Protein AF-A0AB37ZXE0-F1 (afdb_monomer)

Radius of gyration: 13.11 Å; Cα contacts (8 Å, |Δi|>4): 111; chains: 1; bounding box: 29×26×39 Å

Nearest PDB structures (foldseek):
  5vge-assembly1_A  TM=5.105E-01  e=2.303E+00  Homo sapiens
  2zok-assembly6_G  TM=4.308E-01  e=1.177E+00  Mus musculus
  3pqy-assembly2_F  TM=3.480E-01  e=6.795E-01  Mus musculus
  7jwj-assembly1_A  TM=3.455E-01  e=9.220E-01  Mus musculus
  3roo-assembly2_C  TM=4.225E-01  e=3.753E+00  Mus musculus

Structure (mmCIF, N/CA/C/O backbone):
data_AF-A0AB37ZXE0-F1
#
_entry.id   AF-A0AB37ZXE0-F1
#
loop_
_atom_site.group_PDB
_atom_site.id
_atom_site.type_symbol
_atom_site.label_atom_id
_atom_site.label_alt_id
_atom_site.label_comp_id
_atom_site.label_asym_id
_atom_site.label_entity_id
_atom_site.label_seq_id
_atom_site.pdbx_PDB_ins_code
_atom_site.Cartn_x
_atom_site.Cartn_y
_atom_site.Cartn_z
_atom_site.occupancy
_atom_site.B_iso_or_equiv
_atom_site.auth_seq_id
_atom_site.auth_comp_id
_atom_site.auth_asym_id
_atom_site.auth_atom_id
_atom_site.pdbx_PDB_model_num
ATOM 1 N N . MET A 1 1 ? 3.634 -15.099 0.162 1.00 49.84 1 MET A N 1
ATOM 2 C CA . MET A 1 1 ? 4.195 -14.928 -1.199 1.00 49.84 1 MET A CA 1
ATOM 3 C C . MET A 1 1 ? 5.399 -14.005 -1.098 1.00 49.84 1 MET A C 1
ATOM 5 O O . MET A 1 1 ? 5.406 -13.164 -0.211 1.00 49.84 1 MET A O 1
ATOM 9 N N . LYS A 1 2 ? 6.434 -14.200 -1.919 1.00 58.88 2 LYS A N 1
ATOM 10 C CA . LYS A 1 2 ? 7.607 -13.314 -1.947 1.00 58.88 2 LYS A CA 1
ATOM 11 C C . LYS A 1 2 ? 7.300 -12.153 -2.895 1.00 58.88 2 LYS A C 1
ATOM 13 O O . LYS A 1 2 ? 6.917 -12.424 -4.030 1.00 58.88 2 LYS A O 1
ATOM 18 N N . ASN A 1 3 ? 7.448 -10.912 -2.437 1.00 70.19 3 ASN A N 1
ATOM 19 C CA . ASN A 1 3 ? 7.199 -9.737 -3.275 1.00 70.19 3 ASN A CA 1
ATOM 20 C C . ASN A 1 3 ? 8.239 -9.675 -4.392 1.00 70.19 3 ASN A C 1
ATOM 22 O O . ASN A 1 3 ? 9.440 -9.830 -4.134 1.00 70.19 3 ASN A O 1
ATOM 26 N N . LYS A 1 4 ? 7.778 -9.516 -5.631 1.00 82.88 4 LYS A N 1
ATOM 27 C CA . LYS A 1 4 ? 8.625 -9.593 -6.820 1.00 82.88 4 LYS A CA 1
ATOM 28 C C . LYS A 1 4 ? 8.937 -8.214 -7.380 1.00 82.88 4 LYS A C 1
ATOM 30 O O . LYS A 1 4 ? 10.030 -8.040 -7.916 1.00 82.88 4 LYS A O 1
ATOM 35 N N . TYR A 1 5 ? 8.024 -7.256 -7.238 1.00 91.44 5 TYR A N 1
ATOM 36 C CA . TYR A 1 5 ? 8.150 -5.926 -7.846 1.00 91.44 5 TYR A CA 1
ATOM 37 C C . TYR A 1 5 ? 8.118 -4.789 -6.825 1.00 91.44 5 TYR A C 1
ATOM 39 O O . TYR A 1 5 ? 8.742 -3.746 -7.037 1.00 91.44 5 TYR A O 1
ATOM 47 N N . LEU A 1 6 ? 7.407 -4.985 -5.714 1.00 96.44 6 LEU A N 1
ATOM 48 C CA . LEU A 1 6 ? 7.198 -3.949 -4.713 1.00 96.44 6 LEU A CA 1
ATOM 49 C C . LEU A 1 6 ? 7.910 -4.291 -3.408 1.00 96.44 6 LEU A C 1
ATOM 51 O O . LEU A 1 6 ? 8.028 -5.446 -3.002 1.00 96.44 6 LEU A O 1
ATOM 55 N N . GLU A 1 7 ? 8.363 -3.259 -2.716 1.00 96.75 7 GLU A N 1
ATOM 56 C CA . GLU A 1 7 ? 8.782 -3.356 -1.328 1.00 96.75 7 GLU A CA 1
ATOM 57 C C . GLU A 1 7 ? 7.879 -2.457 -0.476 1.00 96.75 7 GLU A C 1
ATOM 59 O O . GLU A 1 7 ? 7.515 -1.346 -0.868 1.00 96.75 7 GLU A O 1
ATOM 64 N N . PHE A 1 8 ? 7.488 -2.964 0.691 1.00 97.31 8 PHE A N 1
ATOM 65 C CA . PHE A 1 8 ? 6.590 -2.288 1.620 1.00 97.31 8 PHE A CA 1
ATOM 66 C C . PHE A 1 8 ? 7.382 -1.916 2.868 1.00 97.31 8 PHE A C 1
ATOM 68 O O . PHE A 1 8 ? 7.847 -2.791 3.598 1.00 97.31 8 PHE A O 1
ATOM 75 N N . ARG A 1 9 ? 7.569 -0.614 3.097 1.00 96.50 9 ARG A N 1
ATOM 76 C CA . ARG A 1 9 ? 8.367 -0.092 4.215 1.00 96.50 9 ARG A CA 1
ATOM 77 C C . ARG A 1 9 ? 7.472 0.667 5.180 1.00 96.50 9 ARG A C 1
ATOM 79 O O . ARG A 1 9 ? 6.751 1.565 4.753 1.00 96.50 9 ARG A O 1
ATOM 86 N N . GLU A 1 10 ? 7.530 0.355 6.471 1.00 97.12 10 GLU A N 1
ATOM 87 C CA . GLU A 1 10 ? 6.868 1.192 7.476 1.00 97.12 10 GLU A CA 1
ATOM 88 C C . GLU A 1 10 ? 7.518 2.582 7.472 1.00 97.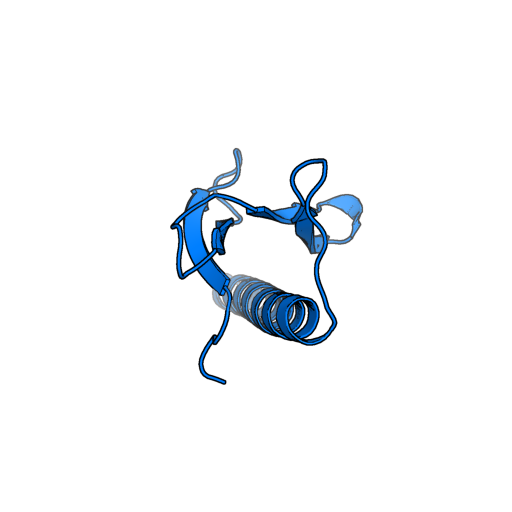12 10 GLU A C 1
ATOM 90 O O . GLU A 1 10 ? 8.719 2.719 7.691 1.00 97.12 10 GLU A O 1
ATOM 95 N N . LEU A 1 11 ? 6.729 3.605 7.150 1.00 95.56 11 LEU A N 1
ATOM 96 C CA . LEU A 1 11 ? 7.191 4.986 7.055 1.00 95.56 11 LEU A CA 1
ATOM 97 C C . LEU A 1 11 ? 7.039 5.698 8.399 1.00 95.56 11 LEU A C 1
ATOM 99 O O . LEU A 1 11 ? 7.953 6.371 8.866 1.00 95.56 11 LEU A O 1
ATOM 103 N N . SER A 1 12 ? 5.855 5.579 9.000 1.00 96.56 12 SER A N 1
ATOM 104 C CA . SER A 1 12 ? 5.503 6.212 10.269 1.00 96.56 12 SER A CA 1
ATOM 105 C C . SER A 1 12 ? 4.190 5.642 10.813 1.00 96.56 12 SER A C 1
ATOM 107 O O . SER A 1 12 ? 3.554 4.781 10.201 1.00 96.56 12 SER A O 1
ATOM 109 N N . LYS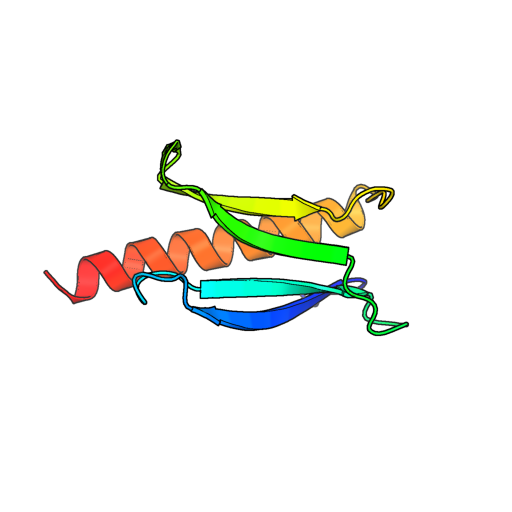 A 1 13 ? 3.744 6.149 11.965 1.00 95.94 13 LYS A N 1
ATOM 110 C CA . LYS A 1 13 ? 2.372 5.960 12.448 1.00 95.94 13 LYS A CA 1
ATOM 111 C C . LYS A 1 13 ? 1.483 7.119 11.988 1.00 95.94 13 LYS A C 1
ATOM 113 O O . LYS A 1 13 ? 1.946 8.237 11.779 1.00 95.94 13 LYS A O 1
ATOM 118 N N . SER A 1 14 ? 0.182 6.862 11.878 1.00 93.69 14 SER A N 1
ATOM 119 C CA . SER A 1 14 ? -0.853 7.885 11.689 1.00 93.69 14 SER A CA 1
ATOM 120 C C . SER A 1 14 ? -0.785 8.958 12.784 1.00 93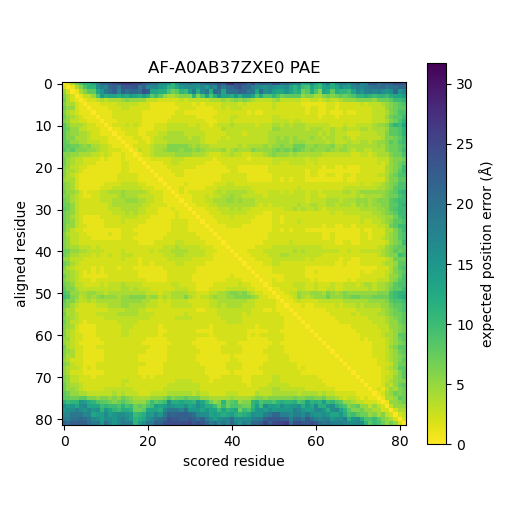.69 14 SER A C 1
ATOM 122 O O 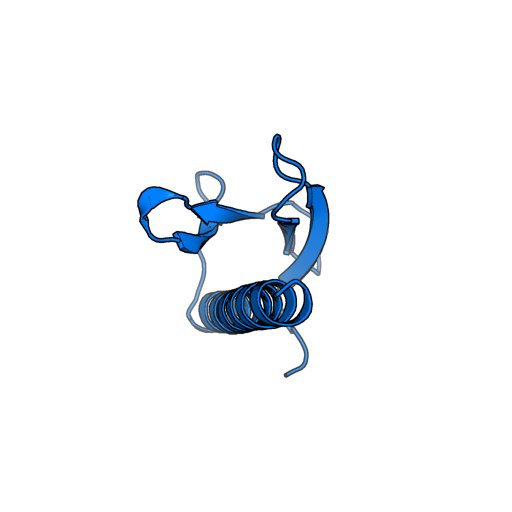. SER A 1 14 ? -0.313 8.639 13.875 1.00 93.69 14 SER A O 1
ATOM 124 N N . PRO A 1 15 ? -1.346 10.167 12.582 1.00 91.62 15 PRO A N 1
ATOM 125 C CA . PRO A 1 15 ? -1.317 11.231 13.593 1.00 91.62 15 PRO A CA 1
ATOM 126 C C . PRO A 1 15 ? -1.858 10.826 14.973 1.00 91.62 15 PRO A C 1
ATOM 128 O O . PRO A 1 15 ? -1.380 11.311 15.989 1.00 91.62 15 PRO A O 1
ATOM 131 N N . SER A 1 16 ? -2.824 9.902 15.032 1.00 91.25 16 SER A N 1
ATOM 132 C CA . SER A 1 16 ? -3.361 9.369 16.294 1.00 91.25 16 SER A CA 1
ATOM 133 C C . SER A 1 16 ? -2.487 8.287 16.944 1.00 91.25 16 SER A C 1
ATOM 135 O O . SER A 1 16 ? -2.824 7.793 18.015 1.00 91.25 16 SER A O 1
ATOM 137 N N . GLY A 1 17 ? -1.423 7.843 16.273 1.00 92.25 17 GLY A N 1
ATOM 138 C CA . GLY A 1 17 ? -0.556 6.741 16.691 1.00 92.25 17 GLY A CA 1
ATOM 139 C C . GLY A 1 17 ? -1.162 5.338 16.549 1.00 92.25 17 GLY A C 1
ATOM 140 O O . GLY A 1 17 ? -0.462 4.360 16.795 1.00 92.25 17 GLY A O 1
ATOM 141 N N . LYS A 1 18 ? -2.436 5.215 16.146 1.00 91.25 18 LYS A N 1
ATOM 142 C CA . LYS A 1 18 ? -3.191 3.944 16.184 1.00 91.25 18 LYS A CA 1
ATOM 143 C C . LYS A 1 18 ? -2.999 3.040 14.969 1.00 91.25 18 LYS A C 1
ATOM 145 O O . LYS A 1 18 ? -3.247 1.844 15.054 1.00 91.25 18 LYS A O 1
ATOM 150 N N . THR A 1 19 ? -2.620 3.607 13.830 1.00 96.00 19 THR A N 1
ATOM 151 C CA . THR A 1 19 ? -2.468 2.871 12.565 1.00 96.00 19 THR A CA 1
ATOM 152 C C . THR A 1 19 ? -1.122 3.182 11.934 1.00 96.00 19 THR A C 1
ATOM 154 O O . THR A 1 19 ? -0.528 4.220 12.229 1.00 96.00 19 THR A O 1
ATOM 157 N N . LYS A 1 20 ? -0.619 2.276 11.099 1.00 97.06 20 LYS A N 1
ATOM 158 C CA . LYS A 1 20 ? 0.660 2.430 10.399 1.00 97.06 20 LYS A CA 1
ATOM 159 C C . LYS A 1 20 ? 0.465 3.195 9.088 1.00 97.06 20 LYS A C 1
ATOM 161 O O . LYS A 1 20 ? -0.635 3.249 8.539 1.00 97.06 20 LYS A O 1
ATOM 166 N N . ILE A 1 21 ? 1.534 3.789 8.582 1.00 98.06 21 ILE A N 1
ATOM 167 C CA . ILE A 1 21 ? 1.630 4.312 7.221 1.00 98.06 21 ILE A CA 1
ATOM 168 C C . ILE A 1 21 ? 2.772 3.557 6.561 1.00 98.06 21 ILE A C 1
ATOM 170 O O . ILE A 1 21 ? 3.902 3.589 7.046 1.00 98.06 21 ILE A O 1
ATOM 174 N N . ILE A 1 22 ? 2.469 2.864 5.470 1.00 98.44 22 ILE A N 1
ATOM 175 C CA . ILE A 1 22 ? 3.421 2.025 4.750 1.00 98.44 22 ILE A CA 1
ATOM 176 C C . ILE A 1 22 ? 3.723 2.686 3.408 1.00 98.44 22 ILE A C 1
ATOM 178 O O . ILE A 1 22 ? 2.813 2.976 2.634 1.00 98.44 22 ILE A O 1
ATOM 182 N N . SER A 1 23 ? 4.996 2.939 3.128 1.00 98.19 23 SER A N 1
ATOM 183 C CA . SER A 1 23 ? 5.462 3.380 1.817 1.00 98.19 23 SER A CA 1
ATOM 184 C C . SER A 1 23 ? 5.554 2.180 0.878 1.00 98.19 23 SER A C 1
ATOM 186 O O . SER A 1 23 ? 6.167 1.168 1.226 1.00 98.19 23 SER A O 1
ATOM 188 N N . VAL A 1 24 ? 4.957 2.299 -0.307 1.00 98.06 24 VAL A N 1
ATOM 189 C CA . VAL A 1 24 ? 5.090 1.320 -1.392 1.00 98.06 24 VAL A CA 1
ATOM 190 C C . VAL A 1 24 ? 6.195 1.813 -2.311 1.00 98.06 24 VAL A C 1
ATOM 192 O O . VAL A 1 24 ? 6.060 2.879 -2.919 1.00 98.06 24 VAL A O 1
ATOM 195 N N . VAL A 1 25 ? 7.290 1.064 -2.408 1.00 97.31 25 VAL A N 1
ATOM 196 C CA . VAL A 1 25 ? 8.458 1.452 -3.203 1.00 97.31 25 VAL A CA 1
ATOM 197 C C . VAL A 1 25 ? 8.729 0.447 -4.318 1.00 97.31 25 VAL A C 1
ATOM 199 O O . VAL A 1 25 ? 8.505 -0.753 -4.164 1.00 97.31 25 VAL A O 1
ATOM 202 N N . ASN A 1 26 ? 9.213 0.946 -5.453 1.00 95.25 26 ASN A N 1
ATOM 203 C CA . ASN A 1 26 ? 9.760 0.111 -6.515 1.00 95.25 26 ASN A CA 1
ATOM 204 C C . ASN A 1 26 ? 11.024 -0.581 -5.986 1.00 95.25 26 ASN A C 1
ATOM 206 O O . ASN A 1 26 ? 11.941 0.101 -5.528 1.00 95.25 26 ASN A O 1
ATOM 210 N N . ASN A 1 27 ? 11.093 -1.909 -6.044 1.00 94.19 27 ASN A N 1
ATOM 211 C CA . ASN A 1 27 ? 12.223 -2.640 -5.465 1.00 94.19 27 ASN A CA 1
ATOM 212 C C . ASN A 1 27 ? 13.535 -2.522 -6.266 1.00 94.19 27 ASN A C 1
ATOM 214 O O . ASN A 1 27 ? 14.604 -2.767 -5.714 1.00 94.19 27 ASN A O 1
ATOM 218 N N . ALA A 1 28 ? 13.470 -2.138 -7.542 1.00 93.56 28 ALA A N 1
ATOM 219 C CA . ALA A 1 28 ? 14.631 -1.981 -8.408 1.00 93.56 28 ALA A CA 1
ATOM 220 C C . ALA A 1 28 ? 15.241 -0.579 -8.290 1.00 93.56 28 ALA A C 1
ATOM 222 O O . ALA A 1 28 ? 16.460 -0.437 -8.243 1.00 93.56 28 ALA A O 1
ATOM 223 N N . THR A 1 29 ? 14.403 0.462 -8.236 1.00 93.94 29 THR A N 1
ATOM 224 C CA . THR A 1 29 ? 14.865 1.862 -8.201 1.00 93.94 29 THR A CA 1
ATOM 225 C C . THR A 1 29 ? 14.813 2.491 -6.810 1.00 93.94 29 THR A C 1
ATOM 227 O O . THR A 1 29 ? 15.389 3.554 -6.594 1.00 93.94 29 THR A O 1
ATOM 230 N N . GLY A 1 30 ? 14.082 1.887 -5.869 1.00 93.31 30 GLY A N 1
ATOM 231 C CA . GLY A 1 30 ? 13.801 2.457 -4.549 1.00 93.31 30 GLY A CA 1
ATOM 232 C C . GLY A 1 30 ? 12.813 3.630 -4.563 1.00 93.31 30 GLY A C 1
ATOM 233 O O . GLY A 1 30 ? 12.577 4.242 -3.521 1.00 93.31 30 GLY A O 1
ATOM 234 N N . SER A 1 31 ? 12.238 3.975 -5.719 1.00 94.56 31 SER A N 1
ATOM 235 C CA . SER A 1 31 ? 11.339 5.125 -5.861 1.00 94.56 31 SER A CA 1
ATOM 236 C C . SER A 1 31 ? 10.002 4.891 -5.153 1.00 94.56 31 SER A C 1
ATOM 238 O O . SER A 1 31 ? 9.412 3.819 -5.274 1.00 94.56 31 SER A O 1
ATOM 240 N N . ALA A 1 32 ? 9.487 5.910 -4.459 1.00 96.50 32 ALA A N 1
ATOM 241 C CA . ALA A 1 32 ? 8.181 5.846 -3.806 1.00 96.50 32 ALA A CA 1
ATOM 242 C C . ALA A 1 32 ? 7.042 5.929 -4.833 1.00 96.50 32 ALA A C 1
ATOM 244 O O . ALA A 1 32 ? 6.901 6.920 -5.555 1.00 96.50 32 ALA A O 1
ATOM 245 N N . LEU A 1 33 ? 6.204 4.895 -4.867 1.00 97.50 33 LEU A N 1
ATOM 246 C CA . LEU A 1 33 ? 5.096 4.775 -5.811 1.00 97.50 33 LEU A CA 1
ATOM 247 C C . LEU A 1 33 ? 3.750 5.190 -5.208 1.00 97.50 33 LEU A C 1
ATOM 249 O O . LEU A 1 33 ? 2.818 5.529 -5.938 1.00 97.50 33 LEU A O 1
ATOM 253 N N . GLY A 1 34 ? 3.648 5.179 -3.883 1.00 97.69 34 GLY A N 1
ATOM 254 C CA . GLY A 1 34 ? 2.451 5.555 -3.146 1.00 97.69 34 GLY A CA 1
ATOM 255 C C . GLY A 1 34 ? 2.542 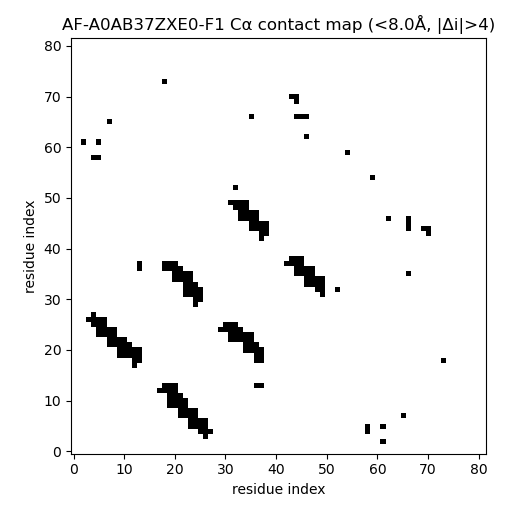5.127 -1.689 1.00 97.69 34 GLY A C 1
ATOM 256 O O . GLY A 1 34 ? 3.607 4.745 -1.200 1.00 97.69 34 GLY A O 1
ATOM 257 N N . GLN A 1 35 ? 1.414 5.183 -0.991 1.00 98.31 35 GLN A N 1
ATOM 258 C CA . GLN A 1 35 ? 1.325 4.826 0.420 1.00 98.31 35 GLN A CA 1
ATOM 259 C C . GLN A 1 35 ? 0.089 3.978 0.698 1.00 98.31 35 GLN A C 1
ATOM 261 O O . GLN A 1 35 ? -1.004 4.273 0.214 1.00 98.31 35 GLN A O 1
ATOM 266 N N . ILE A 1 36 ? 0.243 2.960 1.537 1.00 98.56 36 ILE A N 1
ATOM 267 C CA . ILE A 1 36 ? -0.871 2.278 2.186 1.00 98.56 36 ILE A CA 1
ATOM 268 C C . ILE A 1 36 ? -1.098 2.939 3.545 1.00 98.56 36 ILE A C 1
ATOM 270 O O . ILE A 1 36 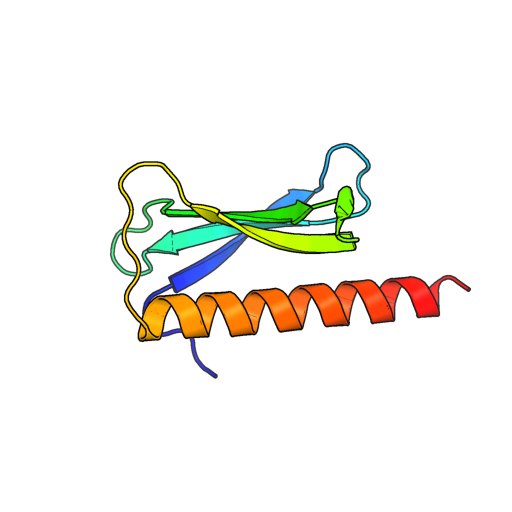? -0.178 3.068 4.356 1.00 98.56 36 ILE A O 1
ATOM 274 N N . ARG A 1 37 ? -2.332 3.373 3.802 1.00 98.38 37 ARG A N 1
ATOM 275 C CA . ARG A 1 37 ? -2.719 4.020 5.063 1.00 98.38 37 ARG A CA 1
ATOM 276 C C . ARG A 1 37 ? -4.173 3.732 5.403 1.00 98.38 37 ARG A C 1
ATOM 278 O O . ARG A 1 37 ? -4.955 3.331 4.544 1.00 98.38 37 ARG A O 1
ATOM 285 N N . TRP A 1 38 ? -4.532 3.939 6.663 1.00 98.00 38 TRP A N 1
ATOM 286 C CA . TRP A 1 38 ? -5.897 3.746 7.133 1.00 98.00 38 TRP A CA 1
ATOM 287 C C . TRP A 1 38 ? -6.858 4.780 6.545 1.00 98.00 38 TRP A C 1
ATOM 289 O O . TRP A 1 38 ? -6.665 5.988 6.708 1.00 98.00 38 TRP A O 1
ATOM 299 N N . PHE A 1 39 ? -7.935 4.307 5.924 1.00 97.69 39 PHE A N 1
ATOM 300 C CA . PHE A 1 39 ? -9.042 5.138 5.480 1.00 97.69 39 PHE A CA 1
ATOM 301 C C . PHE A 1 39 ? -10.214 5.016 6.454 1.00 97.69 39 PHE A C 1
ATOM 303 O O . PHE A 1 39 ? -10.975 4.045 6.451 1.00 97.69 39 PHE A O 1
ATOM 310 N N . ALA A 1 40 ? -10.349 6.031 7.312 1.00 94.50 40 ALA A N 1
ATOM 311 C CA . ALA A 1 40 ? -11.262 6.016 8.453 1.00 94.50 40 ALA A CA 1
ATOM 312 C C . ALA A 1 40 ? -12.723 5.743 8.068 1.00 94.50 40 ALA A C 1
ATOM 314 O O . ALA A 1 40 ? -13.400 4.993 8.769 1.00 94.50 40 ALA A O 1
ATOM 315 N N . SER A 1 41 ? -13.189 6.285 6.939 1.00 96.88 41 SER A N 1
ATOM 316 C CA . SER A 1 41 ? -14.574 6.119 6.488 1.00 96.88 41 SER A CA 1
ATOM 317 C C . SER A 1 41 ? -14.932 4.668 6.171 1.00 96.88 41 SER A C 1
ATOM 319 O O . SER A 1 41 ? -16.072 4.265 6.378 1.00 96.88 41 SER A O 1
ATOM 321 N N . TRP A 1 42 ? -13.972 3.867 5.701 1.00 97.19 42 TRP A N 1
ATOM 322 C CA . TRP A 1 42 ? -14.193 2.444 5.412 1.00 97.19 42 TRP A CA 1
ATOM 323 C C . TRP A 1 42 ? -13.694 1.527 6.517 1.00 97.19 42 TRP A C 1
ATOM 325 O O . TRP A 1 42 ? -13.984 0.334 6.486 1.00 97.19 42 TRP A O 1
ATOM 335 N N . ARG A 1 43 ? -12.959 2.081 7.489 1.00 95.50 43 ARG A N 1
ATOM 336 C CA . ARG A 1 43 ? -12.281 1.323 8.540 1.00 95.50 43 ARG A CA 1
ATOM 337 C C . ARG A 1 43 ? -11.424 0.196 7.950 1.00 95.50 43 ARG A C 1
ATOM 339 O O . ARG A 1 43 ? -11.521 -0.953 8.374 1.00 95.50 43 ARG A O 1
ATOM 346 N N . LYS A 1 44 ? -10.635 0.536 6.930 1.00 97.62 44 LYS A N 1
ATOM 347 C CA . LYS A 1 44 ? -9.708 -0.376 6.252 1.00 97.62 44 LYS A CA 1
ATOM 348 C C . LYS A 1 44 ? -8.444 0.362 5.839 1.00 97.62 44 LYS A C 1
ATOM 350 O O . LYS A 1 44 ? -8.485 1.565 5.577 1.00 97.62 44 LYS A O 1
ATOM 355 N N . TYR A 1 45 ? -7.337 -0.360 5.730 1.00 98.50 45 TYR A N 1
ATOM 356 C CA . TYR A 1 45 ? -6.185 0.103 4.968 1.00 98.50 45 TYR A CA 1
ATOM 357 C C . TYR A 1 45 ? -6.539 0.180 3.484 1.00 98.50 45 TYR A C 1
ATOM 359 O O . TYR A 1 45 ? -7.221 -0.700 2.954 1.00 98.50 45 TYR A O 1
ATOM 367 N N . THR A 1 46 ? -6.071 1.235 2.823 1.00 98.56 46 THR A N 1
ATOM 368 C CA . THR A 1 46 ? -6.239 1.468 1.385 1.00 98.56 46 THR A CA 1
ATOM 369 C C . THR A 1 46 ? -4.928 1.927 0.772 1.00 98.56 46 THR A C 1
ATOM 371 O O . THR A 1 46 ? -4.116 2.586 1.427 1.00 98.56 46 THR A O 1
ATOM 374 N N . PHE A 1 47 ? -4.731 1.605 -0.504 1.00 98.44 47 PHE A N 1
ATOM 375 C CA . PHE A 1 47 ? -3.588 2.079 -1.270 1.00 98.44 47 PHE A CA 1
ATOM 376 C C . PHE A 1 47 ? -3.892 3.429 -1.931 1.00 98.44 47 PHE A C 1
ATOM 378 O O . PHE A 1 47 ? -4.894 3.586 -2.626 1.00 98.44 47 PHE A O 1
ATOM 385 N N . HIS A 1 48 ? -3.013 4.402 -1.712 1.00 97.81 48 HIS A N 1
ATOM 386 C CA . HIS A 1 48 ? -3.027 5.717 -2.339 1.00 97.81 48 HIS A CA 1
ATOM 387 C C . HIS A 1 48 ? -1.796 5.834 -3.232 1.00 97.81 48 HIS A C 1
ATOM 389 O O . HIS A 1 48 ? -0.679 6.008 -2.742 1.00 97.81 48 HIS A O 1
ATOM 395 N N . THR A 1 49 ? -1.999 5.724 -4.541 1.00 97.62 49 THR A N 1
ATOM 396 C CA . THR A 1 49 ? -0.921 5.898 -5.514 1.00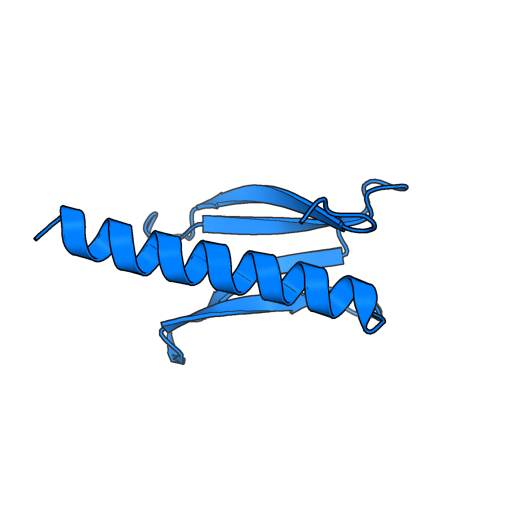 97.62 49 THR A CA 1
ATOM 397 C C . THR A 1 49 ? -0.480 7.357 -5.599 1.00 97.62 49 THR A C 1
ATOM 399 O O . THR A 1 49 ? -1.301 8.272 -5.489 1.00 97.62 49 THR A O 1
ATOM 402 N N . ASN A 1 50 ? 0.809 7.578 -5.852 1.00 96.38 50 ASN A N 1
ATOM 403 C CA . ASN A 1 50 ? 1.283 8.871 -6.327 1.00 96.38 50 ASN A CA 1
ATOM 404 C C . ASN A 1 50 ? 0.753 9.119 -7.748 1.00 96.38 50 ASN A C 1
ATOM 406 O O . ASN A 1 50 ? 0.466 8.182 -8.502 1.00 96.38 50 ASN A O 1
ATOM 410 N N . PHE A 1 51 ? 0.607 10.394 -8.102 1.00 94.81 51 PHE A N 1
ATOM 411 C CA . PHE A 1 51 ? 0.098 10.797 -9.407 1.00 94.81 51 PHE A CA 1
ATOM 412 C C . PHE A 1 51 ? 0.996 10.283 -10.543 1.00 94.81 51 PHE A C 1
ATOM 414 O O . PHE A 1 51 ? 2.218 10.369 -10.455 1.00 94.81 51 PHE A O 1
ATOM 421 N N . GLY A 1 52 ? 0.380 9.763 -11.607 1.00 92.75 52 GLY A N 1
ATOM 422 C CA . GLY A 1 52 ? 1.076 9.301 -12.812 1.00 92.75 52 GLY A CA 1
ATOM 423 C C . GLY A 1 52 ? 1.622 7.871 -12.758 1.00 92.75 52 GLY A C 1
ATOM 424 O O . GLY A 1 52 ? 2.045 7.361 -13.792 1.00 92.75 52 GLY A O 1
ATOM 425 N N . ASN A 1 53 ? 1.577 7.195 -11.606 1.00 94.19 53 ASN A N 1
ATOM 426 C CA . ASN A 1 53 ? 1.976 5.791 -11.530 1.00 94.19 53 ASN A CA 1
ATOM 427 C C . ASN A 1 53 ? 0.866 4.866 -12.030 1.00 94.19 53 ASN A C 1
ATOM 429 O O . ASN A 1 53 ? -0.312 5.049 -11.723 1.00 94.19 53 ASN A O 1
ATOM 433 N N . VAL A 1 54 ? 1.274 3.837 -12.767 1.00 94.31 54 VAL A N 1
ATOM 434 C CA . VAL A 1 54 ? 0.405 2.774 -13.271 1.00 94.31 54 VAL A CA 1
ATOM 435 C C . VAL A 1 54 ? 0.867 1.438 -12.708 1.00 94.31 54 VAL A C 1
ATOM 437 O O . VAL A 1 54 ? 2.062 1.208 -12.532 1.00 94.31 54 VAL A O 1
ATOM 440 N N . PHE A 1 55 ? -0.091 0.568 -12.409 1.00 95.69 55 PHE A N 1
ATOM 441 C CA . PHE A 1 55 ? 0.155 -0.743 -11.823 1.00 95.69 55 PHE A CA 1
ATOM 442 C C . PHE A 1 55 ? -0.496 -1.791 -12.714 1.00 95.69 55 PHE A C 1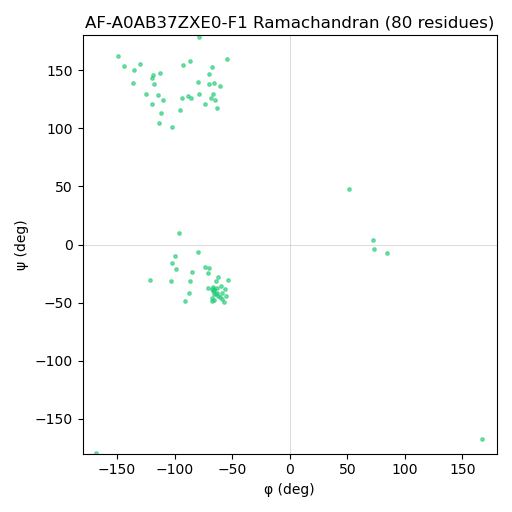
ATOM 444 O O . PHE A 1 55 ? -1.668 -1.663 -13.071 1.00 95.69 55 PHE A O 1
ATOM 451 N N . ASP A 1 56 ? 0.265 -2.818 -13.075 1.00 95.88 56 ASP A N 1
ATOM 452 C CA . ASP A 1 56 ? -0.284 -3.993 -13.733 1.00 95.88 56 ASP A CA 1
ATOM 453 C C . ASP A 1 56 ? -0.964 -4.920 -12.710 1.00 95.88 56 ASP A C 1
ATOM 455 O O . ASP A 1 56 ? -0.964 -4.675 -11.497 1.00 95.88 56 ASP A O 1
ATOM 459 N N . SER A 1 57 ? -1.540 -6.021 -13.193 1.00 96.75 57 SER A N 1
ATOM 460 C CA . SER A 1 57 ? -2.205 -6.996 -12.328 1.00 96.75 57 SER A CA 1
ATOM 461 C C . SER A 1 57 ? -1.265 -7.601 -11.285 1.00 96.75 57 SER A C 1
ATOM 463 O O . SER A 1 57 ? -1.697 -7.849 -10.164 1.00 96.75 57 SER A O 1
ATOM 465 N N . ALA A 1 58 ? 0.008 -7.834 -11.620 1.00 95.00 58 ALA A N 1
ATOM 466 C CA . ALA A 1 58 ? 0.951 -8.444 -10.689 1.00 95.00 58 ALA A CA 1
ATOM 467 C C . ALA A 1 58 ? 1.263 -7.508 -9.512 1.00 95.00 58 ALA A C 1
ATOM 469 O O . ALA A 1 58 ? 1.184 -7.926 -8.356 1.00 95.00 58 ALA A O 1
ATOM 470 N N . CYS A 1 59 ? 1.534 -6.231 -9.790 1.00 95.81 59 CYS A N 1
ATOM 471 C CA . CYS A 1 59 ? 1.788 -5.246 -8.744 1.00 95.81 59 CYS A CA 1
ATOM 472 C C . CYS A 1 59 ? 0.534 -5.001 -7.890 1.00 95.81 59 CYS A C 1
ATOM 474 O O . CYS A 1 59 ? 0.634 -4.898 -6.668 1.00 95.81 59 CYS A O 1
ATOM 476 N N . LEU A 1 60 ? -0.658 -4.959 -8.502 1.00 97.12 60 LEU A N 1
ATOM 477 C CA . LEU A 1 60 ? -1.916 -4.820 -7.760 1.00 97.12 60 LEU A CA 1
ATOM 478 C C . LEU A 1 60 ? -2.177 -6.011 -6.830 1.00 97.12 60 LEU A C 1
ATOM 480 O O . LEU A 1 60 ? -2.642 -5.804 -5.713 1.00 97.12 60 LEU A O 1
ATOM 484 N N . LEU A 1 61 ? -1.845 -7.238 -7.240 1.00 97.19 61 LEU A N 1
ATOM 485 C CA . LEU A 1 61 ? -1.975 -8.420 -6.381 1.00 97.19 61 LEU A CA 1
ATOM 486 C C . LEU A 1 61 ? -1.029 -8.373 -5.172 1.00 97.19 61 LEU A C 1
ATOM 488 O O . LEU A 1 61 ? -1.438 -8.745 -4.073 1.00 97.19 61 LEU A O 1
ATOM 492 N N . GLU A 1 62 ? 0.202 -7.876 -5.339 1.00 97.19 62 GLU A N 1
ATOM 493 C CA . GLU A 1 62 ? 1.116 -7.644 -4.207 1.00 97.19 62 GLU A CA 1
ATOM 494 C C . GLU A 1 62 ? 0.552 -6.593 -3.237 1.00 97.19 62 GLU A C 1
ATOM 496 O O . GLU A 1 62 ? 0.586 -6.791 -2.022 1.00 97.19 62 GLU A O 1
ATOM 501 N N . VAL A 1 63 ? -0.033 -5.507 -3.760 1.00 97.62 63 VAL A N 1
ATOM 502 C CA . VAL A 1 63 ? -0.708 -4.491 -2.935 1.00 97.62 63 VAL A CA 1
ATOM 503 C C . VAL A 1 63 ? -1.900 -5.089 -2.182 1.00 97.62 63 VAL A C 1
ATOM 505 O O . VAL A 1 63 ? -2.044 -4.831 -0.990 1.00 97.62 63 VAL A O 1
ATOM 508 N N . VAL A 1 64 ? -2.738 -5.901 -2.836 1.00 98.00 64 VAL A N 1
ATOM 509 C CA . VAL A 1 64 ? -3.881 -6.576 -2.191 1.00 98.00 64 VAL A CA 1
ATOM 510 C C . VAL A 1 64 ? -3.414 -7.461 -1.038 1.00 98.00 64 VAL A C 1
ATOM 512 O O . VAL A 1 64 ? -3.954 -7.352 0.061 1.00 98.00 64 VAL A O 1
ATOM 515 N N . ALA A 1 65 ? -2.373 -8.269 -1.252 1.00 97.19 65 ALA A N 1
ATOM 516 C CA . ALA A 1 65 ? -1.832 -9.138 -0.212 1.00 97.19 65 ALA A CA 1
ATOM 517 C C . ALA A 1 65 ? -1.368 -8.349 1.026 1.00 97.19 65 ALA A C 1
ATOM 519 O O . ALA A 1 65 ? -1.636 -8.758 2.158 1.00 97.19 65 ALA A O 1
ATOM 520 N N . GLU A 1 66 ? -0.714 -7.200 0.828 1.00 97.38 66 GLU A N 1
ATOM 521 C CA . GLU A 1 66 ? -0.274 -6.353 1.940 1.00 97.38 66 GLU A CA 1
ATOM 522 C C . GLU A 1 66 ? -1.446 -5.647 2.642 1.00 97.38 66 GLU A C 1
ATOM 524 O O . GLU A 1 66 ? -1.462 -5.542 3.871 1.00 97.38 66 GLU A O 1
ATOM 529 N N . LEU A 1 67 ? -2.466 -5.209 1.895 1.00 98.25 67 LEU A N 1
ATOM 530 C CA . LEU A 1 67 ? -3.689 -4.644 2.474 1.00 98.25 67 LEU A CA 1
ATOM 531 C C . LEU A 1 67 ? -4.410 -5.659 3.365 1.00 98.25 67 LEU A C 1
ATOM 533 O O . LEU A 1 67 ? -4.820 -5.314 4.476 1.00 98.25 67 LEU A O 1
ATOM 537 N N . ASP A 1 68 ? -4.550 -6.901 2.906 1.00 97.75 68 ASP A N 1
ATOM 538 C CA . ASP A 1 68 ? -5.194 -7.968 3.672 1.00 97.75 68 ASP A CA 1
ATOM 539 C C . ASP A 1 68 ? -4.403 -8.293 4.942 1.00 97.75 68 ASP A C 1
ATOM 541 O O . ASP A 1 68 ? -4.988 -8.375 6.026 1.00 97.75 68 ASP A O 1
ATOM 545 N N . ARG A 1 69 ? -3.068 -8.363 4.841 1.00 97.06 69 ARG A N 1
ATOM 546 C CA . ARG A 1 69 ? -2.177 -8.559 5.993 1.00 97.06 69 ARG A CA 1
ATOM 547 C C . ARG A 1 69 ? -2.364 -7.466 7.050 1.00 97.06 69 ARG A C 1
ATOM 549 O O . ARG A 1 69 ? -2.561 -7.778 8.222 1.00 97.06 69 ARG A O 1
ATOM 556 N N . LEU A 1 70 ? -2.342 -6.194 6.646 1.00 97.00 70 LEU A N 1
ATOM 557 C CA . LEU A 1 70 ? -2.487 -5.050 7.558 1.00 97.00 70 LEU A CA 1
ATOM 558 C C . LEU A 1 70 ? -3.886 -4.963 8.184 1.00 97.00 70 LEU A C 1
ATOM 560 O O . LEU A 1 70 ? -4.024 -4.607 9.356 1.00 97.00 70 LEU A O 1
ATOM 564 N N . ASN A 1 71 ? -4.933 -5.279 7.418 1.00 96.19 71 ASN A N 1
ATOM 565 C CA . ASN A 1 71 ? -6.304 -5.305 7.930 1.00 96.19 71 ASN A CA 1
ATOM 566 C C . ASN A 1 71 ? -6.502 -6.431 8.953 1.00 96.19 71 ASN A C 1
ATOM 568 O O . ASN A 1 71 ? -7.162 -6.212 9.972 1.00 96.19 71 ASN A O 1
ATOM 572 N N . GLN A 1 72 ? -5.912 -7.604 8.709 1.00 96.00 72 GLN A N 1
ATOM 573 C CA . GLN A 1 72 ? -5.932 -8.716 9.656 1.00 96.00 72 GLN A CA 1
ATOM 574 C C . GLN A 1 72 ? -5.155 -8.371 10.936 1.00 96.00 72 GLN A C 1
ATOM 576 O O . GLN A 1 72 ? -5.712 -8.497 12.025 1.00 96.00 72 GLN A O 1
ATOM 581 N N . GLU A 1 73 ? -3.938 -7.825 10.813 1.00 94.50 73 GLU 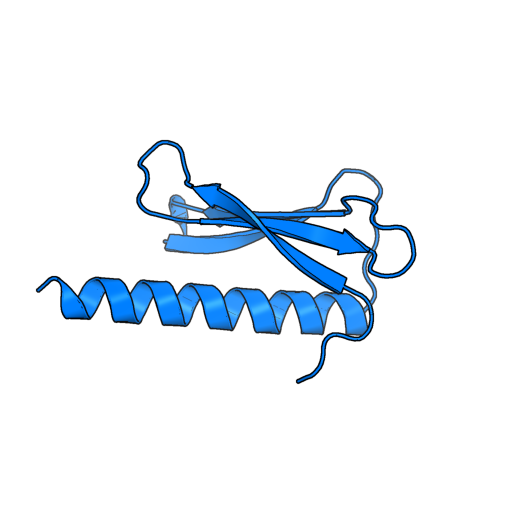A N 1
ATOM 582 C CA . GLU A 1 73 ? -3.116 -7.372 11.949 1.00 94.50 73 GLU A CA 1
ATOM 583 C C . GLU A 1 73 ? -3.873 -6.354 12.825 1.00 94.50 73 GLU A C 1
ATOM 585 O O . GLU A 1 73 ? -3.893 -6.454 14.052 1.00 94.50 73 GLU A O 1
ATOM 590 N N . HIS A 1 74 ? -4.561 -5.387 12.207 1.00 92.31 74 HIS A N 1
ATOM 591 C CA . HIS A 1 74 ? -5.343 -4.393 12.944 1.00 92.31 74 HIS A CA 1
ATOM 592 C C . HIS A 1 74 ? -6.552 -4.997 13.672 1.00 92.31 74 HIS A C 1
ATOM 594 O O . HIS A 1 74 ? -6.892 -4.566 14.780 1.00 92.31 74 HIS A O 1
ATOM 600 N N . LYS A 1 75 ? -7.204 -5.993 13.065 1.00 91.00 75 LYS A N 1
ATOM 601 C CA . LYS A 1 75 ? -8.324 -6.714 13.676 1.00 91.00 75 LYS A CA 1
ATOM 602 C C . LYS A 1 75 ? -7.866 -7.517 14.896 1.00 91.00 75 LYS A C 1
ATOM 604 O O . LYS A 1 75 ? -8.547 -7.490 15.916 1.00 91.00 75 LYS A O 1
ATOM 609 N N . GLU A 1 76 ? -6.721 -8.186 14.802 1.00 90.00 76 GLU A N 1
ATOM 610 C CA . GLU A 1 76 ? -6.135 -8.978 15.892 1.00 90.00 76 GLU A CA 1
ATOM 611 C C . GLU A 1 76 ? -5.669 -8.095 17.054 1.00 90.00 76 GLU A C 1
ATOM 613 O O . GLU A 1 76 ? -6.092 -8.311 18.188 1.00 90.00 76 GLU A O 1
ATOM 618 N N . GLY A 1 77 ? -4.919 -7.021 16.781 1.00 80.88 77 GLY A N 1
ATOM 619 C CA . GLY A 1 77 ? -4.483 -6.087 17.828 1.00 80.88 77 GLY A CA 1
ATOM 620 C C . GLY A 1 77 ? -5.642 -5.383 18.549 1.00 80.88 77 GLY A C 1
ATOM 621 O O . GLY A 1 77 ? -5.543 -5.056 19.730 1.00 80.88 77 GLY A O 1
ATOM 622 N N . SER A 1 78 ? -6.778 -5.198 17.866 1.00 70.88 78 SER A N 1
ATOM 623 C CA . SER A 1 78 ? -8.004 -4.673 18.484 1.00 70.88 78 SER A CA 1
ATOM 624 C C . SER A 1 78 ? -8.680 -5.668 19.438 1.00 70.88 78 SER A C 1
ATOM 626 O O . SER A 1 78 ? -9.421 -5.236 20.321 1.00 70.88 78 SER A O 1
ATOM 628 N N . ASN A 1 79 ? -8.452 -6.974 19.264 1.00 65.69 79 ASN A N 1
ATOM 629 C CA . ASN A 1 79 ? -9.016 -8.021 20.118 1.00 65.69 79 ASN A CA 1
ATOM 630 C C . ASN A 1 79 ? -8.150 -8.300 21.355 1.00 65.69 79 ASN A C 1
ATOM 632 O O . ASN A 1 79 ? -8.710 -8.603 22.397 1.00 65.69 79 ASN A O 1
ATOM 636 N N . GLU A 1 80 ? -6.826 -8.143 21.270 1.00 59.38 80 GLU A N 1
ATOM 637 C CA . GLU A 1 80 ? -5.893 -8.365 22.396 1.00 59.38 80 GLU A CA 1
ATOM 638 C C . GLU A 1 80 ? -6.003 -7.292 23.501 1.00 59.38 80 GLU A C 1
ATOM 640 O O . GLU A 1 80 ? -5.577 -7.495 24.631 1.00 59.38 80 GLU A O 1
ATOM 645 N N . THR A 1 81 ? -6.564 -6.119 23.184 1.00 58.09 81 THR A N 1
ATOM 646 C CA . THR A 1 81 ? -6.694 -4.995 24.135 1.00 58.09 81 THR A CA 1
ATOM 647 C C . THR A 1 81 ? -8.077 -4.945 24.817 1.00 58.09 81 THR A C 1
ATOM 649 O O . THR A 1 81 ? -8.421 -3.932 25.429 1.00 58.09 81 THR A O 1
ATOM 652 N N . ARG A 1 82 ? -8.906 -5.986 24.659 1.00 46.88 82 ARG A N 1
ATOM 653 C CA . ARG A 1 82 ? -10.251 -6.110 25.249 1.00 46.88 82 ARG A CA 1
ATOM 654 C C . ARG A 1 82 ? -10.277 -7.175 26.331 1.00 46.88 82 ARG A C 1
ATOM 656 O O . ARG A 1 82 ? -10.995 -6.929 27.322 1.00 46.88 82 ARG A O 1
#

pLDDT: mean 92.12, std 11.27, range [46.88, 98.56]

Foldseek 3Di:
DDQDFWDWAFDAADPVNLATKIFIAGPVPRHTQWIFTQDPVVRFTDTDGDPPDDDDPSRVVVVVVVRVVRSVVSVVVVVVVD

Solvent-accessible surface area (backbone atoms only — not comparable to full-atom values): 4934 Å² total; per-residue (Å²): 135,81,75,86,62,56,38,81,41,83,71,50,60,39,99,84,64,81,44,60,28,29,36,34,22,36,64,88,78,65,46,80,46,28,36,37,34,70,38,76,93,75,72,38,54,44,81,45,71,41,88,90,68,84,74,58,71,69,57,47,51,55,52,49,54,52,38,53,51,53,44,49,53,53,56,50,59,60,57,77,79,109

Sequence (82 aa):
MKNKYLEFRELSKSPSGKTKIISVVNNATGSALGQIRWFASWRKYTFHTNFGNVFDSACLLEVVAELDRLNQEHKEGSNETR

Organism: NCBI:txid157076

Secondary structure (DSSP, 8-state):
---SSEEEEEEEE-TTSSSEEEEEEETTT--EEEEEEEETTTTEEEEEEPTT----HHHHHHHHHHHHHHHHHHHHHHHHT-

Mean predicted aligned error: 3.99 Å